Protein AF-A0A2E4EYN9-F1 (afdb_monomer_lite)

pLDDT: mean 85.07, std 16.44, range [39.62, 98.19]

Sequence (81 aa):
MTSNNEKPNADDLINVNNTVILTNLPEGQKVKLRDGSVAEVTANPRDGGWIFIKFIESPDDPSLVGTEDMAFAADVVGLVD

Foldseek 3Di:
DDDPPDQDDQVVQQDPVLFGQLLRDDFQWWFAFPQRWIWTFHAGPSPRFKTKTQTCGDPVDRVSHGPIDMDTSVGGRGTDD

Structure (mmCIF, N/CA/C/O backbone):
data_AF-A0A2E4EYN9-F1
#
_entry.id   AF-A0A2E4EYN9-F1
#
loop_
_atom_site.group_PDB
_atom_site.id
_atom_site.type_symbol
_atom_site.label_atom_id
_atom_site.label_alt_id
_atom_site.label_comp_id
_atom_site.label_asym_id
_atom_site.label_entity_id
_atom_site.label_seq_id
_atom_site.pdbx_PDB_ins_code
_atom_site.Cartn_x
_atom_site.Cartn_y
_atom_site.Cartn_z
_atom_site.occupancy
_atom_site.B_iso_or_equiv
_atom_site.auth_seq_id
_atom_site.auth_comp_id
_atom_site.auth_asym_id
_atom_site.auth_atom_id
_atom_site.pdbx_PDB_model_num
ATOM 1 N N . MET A 1 1 ? 4.651 18.182 -29.309 1.00 40.88 1 MET A N 1
ATOM 2 C CA . MET A 1 1 ? 5.214 17.073 -28.516 1.00 40.88 1 MET A CA 1
ATOM 3 C C . MET A 1 1 ? 4.352 16.956 -27.272 1.00 40.88 1 MET A C 1
ATOM 5 O O . MET A 1 1 ? 4.606 17.632 -26.288 1.00 40.88 1 MET A O 1
ATOM 9 N N . THR A 1 2 ? 3.229 16.254 -27.374 1.00 39.62 2 THR A N 1
ATOM 10 C CA . THR A 1 2 ? 2.323 16.013 -26.247 1.00 39.62 2 THR A CA 1
ATOM 11 C C . THR A 1 2 ? 2.876 14.828 -25.467 1.00 39.62 2 THR A C 1
ATOM 13 O O . THR A 1 2 ? 2.828 13.705 -25.959 1.00 39.62 2 THR A O 1
ATOM 16 N N . SER A 1 3 ? 3.464 15.080 -24.295 1.00 46.31 3 SER A N 1
ATOM 17 C CA . SER A 1 3 ? 3.730 14.013 -23.326 1.00 46.31 3 SER A CA 1
ATOM 18 C C . SER A 1 3 ? 2.388 13.478 -22.850 1.00 46.31 3 SER A C 1
ATOM 20 O O . SER A 1 3 ? 1.656 14.172 -22.144 1.00 46.31 3 SER A O 1
ATOM 22 N N . ASN A 1 4 ? 2.058 12.263 -23.273 1.00 50.44 4 ASN A N 1
ATOM 23 C CA . ASN A 1 4 ? 0.961 11.499 -22.710 1.00 50.44 4 ASN A CA 1
ATOM 24 C C . ASN A 1 4 ? 1.331 11.159 -21.261 1.00 50.44 4 ASN A C 1
ATOM 26 O O . ASN A 1 4 ? 2.233 10.364 -21.013 1.00 50.44 4 ASN A O 1
ATOM 30 N N . ASN A 1 5 ? 0.645 11.788 -20.307 1.00 55.47 5 ASN A N 1
ATOM 31 C CA . ASN A 1 5 ? 0.567 11.310 -18.929 1.00 55.47 5 ASN A CA 1
ATOM 32 C C . ASN A 1 5 ? -0.329 10.062 -18.910 1.00 55.47 5 ASN A C 1
ATOM 34 O O . ASN A 1 5 ? -1.476 10.119 -18.467 1.00 55.47 5 ASN A O 1
ATOM 38 N N . GLU A 1 6 ? 0.164 8.946 -19.442 1.00 60.34 6 GLU A N 1
ATOM 39 C CA . GLU A 1 6 ? -0.459 7.647 -19.204 1.00 60.34 6 GLU A CA 1
ATOM 40 C C . GLU A 1 6 ? -0.080 7.214 -17.789 1.00 60.34 6 GLU A C 1
ATOM 42 O O . GLU A 1 6 ? 1.075 6.910 -17.490 1.00 60.34 6 GLU A O 1
ATOM 47 N N . LYS A 1 7 ? -1.061 7.270 -16.882 1.00 56.28 7 LYS A N 1
ATOM 48 C CA . LYS A 1 7 ? -0.951 6.599 -15.587 1.00 56.28 7 LYS A CA 1
ATOM 49 C C . LYS A 1 7 ? -0.728 5.105 -15.872 1.00 56.28 7 LYS A C 1
ATOM 51 O O . LYS A 1 7 ? -1.437 4.583 -16.735 1.00 56.28 7 LYS A O 1
ATOM 56 N N . PRO A 1 8 ? 0.225 4.433 -15.203 1.00 57.31 8 PRO A N 1
ATOM 57 C CA . PRO A 1 8 ? 0.444 3.003 -15.396 1.00 57.31 8 PRO A CA 1
ATOM 58 C C . PRO A 1 8 ? -0.870 2.245 -15.195 1.00 57.31 8 PRO A C 1
ATOM 60 O O . PRO A 1 8 ? -1.599 2.540 -14.246 1.00 57.31 8 PRO A O 1
ATOM 63 N N . ASN A 1 9 ? -1.182 1.302 -16.085 1.00 66.31 9 ASN A N 1
ATOM 64 C CA . ASN A 1 9 ? -2.337 0.435 -15.895 1.00 66.31 9 ASN A CA 1
ATOM 65 C C . ASN A 1 9 ? -2.056 -0.505 -14.708 1.00 66.31 9 ASN A C 1
ATOM 67 O O . ASN A 1 9 ? -0.914 -0.919 -14.508 1.00 66.31 9 ASN A O 1
ATOM 71 N N . ALA A 1 10 ? -3.075 -0.842 -13.915 1.00 60.09 10 ALA A N 1
ATOM 72 C CA . ALA A 1 10 ? -2.923 -1.684 -12.725 1.00 60.09 10 ALA A CA 1
ATOM 73 C C . ALA A 1 10 ? -2.280 -3.047 -13.052 1.00 60.09 10 ALA A C 1
ATOM 75 O O . ALA A 1 10 ? -1.488 -3.563 -12.264 1.00 60.09 10 ALA A O 1
ATOM 76 N N . ASP A 1 11 ? -2.554 -3.574 -14.249 1.00 60.34 11 ASP A N 1
ATOM 77 C CA . ASP A 1 11 ? -1.989 -4.828 -14.754 1.00 60.34 11 ASP A CA 1
ATOM 78 C C . ASP A 1 11 ? -0.468 -4.759 -14.991 1.00 60.34 11 ASP A C 1
ATOM 80 O O . ASP A 1 11 ? 0.225 -5.758 -14.805 1.00 60.34 11 ASP A O 1
ATOM 84 N N . ASP A 1 12 ? 0.083 -3.585 -15.327 1.00 61.50 12 ASP A N 1
ATOM 85 C CA . ASP A 1 12 ? 1.535 -3.396 -15.512 1.00 61.50 12 ASP A CA 1
ATOM 86 C C . ASP A 1 12 ? 2.290 -3.387 -14.177 1.00 61.50 12 ASP A C 1
ATOM 88 O O . ASP A 1 12 ? 3.515 -3.529 -14.127 1.00 61.50 12 ASP A O 1
ATOM 92 N N . LEU A 1 13 ? 1.556 -3.193 -13.082 1.00 61.78 13 LEU A N 1
ATOM 93 C CA . LEU A 1 13 ? 2.091 -3.131 -11.734 1.00 61.78 13 LEU A CA 1
ATOM 94 C C . LEU A 1 13 ? 2.010 -4.481 -11.022 1.00 61.78 13 LEU A C 1
ATOM 96 O O . LEU A 1 13 ? 2.401 -4.539 -9.866 1.00 61.78 13 LEU A O 1
ATOM 100 N N . ILE A 1 14 ? 1.551 -5.563 -11.657 1.00 62.44 14 ILE A N 1
ATOM 101 C CA . ILE A 1 14 ? 1.455 -6.891 -11.035 1.00 62.44 14 ILE A CA 1
ATOM 102 C C . ILE A 1 14 ? 2.361 -7.870 -11.789 1.00 62.44 14 ILE A C 1
ATOM 104 O O . ILE A 1 14 ? 2.242 -8.057 -12.995 1.00 62.44 14 ILE A O 1
ATOM 108 N N . ASN A 1 15 ? 3.294 -8.520 -11.087 1.00 62.28 15 ASN A N 1
ATOM 109 C CA . ASN A 1 15 ? 4.133 -9.557 -11.694 1.00 62.28 15 ASN A CA 1
ATOM 110 C C . ASN A 1 15 ? 3.431 -10.934 -11.724 1.00 62.28 15 ASN A C 1
ATOM 112 O O . ASN A 1 15 ? 2.392 -11.143 -11.101 1.00 62.28 15 ASN A O 1
ATOM 116 N N . VAL A 1 16 ? 4.055 -11.915 -12.389 1.00 56.22 16 VAL A N 1
ATOM 117 C CA . VAL A 1 16 ? 3.558 -13.306 -12.524 1.00 56.22 16 VAL A CA 1
ATOM 118 C C . VAL A 1 16 ? 3.292 -14.046 -11.196 1.00 56.22 16 VAL A C 1
ATOM 120 O O . VAL A 1 16 ? 2.700 -15.120 -11.220 1.00 56.22 16 VAL A O 1
ATOM 123 N N . ASN A 1 17 ? 3.699 -13.482 -10.052 1.00 56.09 17 ASN A N 1
ATOM 124 C CA . ASN A 1 17 ? 3.489 -14.013 -8.701 1.00 56.09 17 ASN A CA 1
ATOM 125 C C . ASN A 1 17 ? 2.494 -13.176 -7.870 1.00 56.09 17 ASN A C 1
ATOM 127 O O . ASN A 1 17 ? 2.533 -13.239 -6.641 1.00 56.09 17 ASN A O 1
ATOM 131 N N . ASN A 1 18 ? 1.649 -12.351 -8.497 1.00 61.28 18 ASN A N 1
ATOM 132 C CA . ASN A 1 18 ? 0.751 -11.410 -7.814 1.00 61.28 18 ASN A CA 1
ATOM 133 C C . ASN A 1 18 ? 1.482 -10.402 -6.900 1.00 61.28 18 ASN A C 1
ATOM 135 O O . ASN A 1 18 ? 0.901 -9.885 -5.949 1.00 61.28 18 ASN A O 1
ATOM 139 N N . THR A 1 19 ? 2.763 -10.124 -7.152 1.00 63.84 19 THR A N 1
ATOM 140 C CA . THR A 1 19 ? 3.499 -9.097 -6.402 1.00 63.84 19 THR A CA 1
ATOM 141 C C . THR A 1 19 ? 3.315 -7.754 -7.085 1.00 63.84 19 THR A C 1
ATOM 143 O O . THR A 1 19 ? 3.547 -7.648 -8.293 1.00 63.84 19 THR A O 1
ATOM 146 N N . VAL A 1 20 ? 2.944 -6.733 -6.313 1.00 78.38 20 VAL A N 1
ATOM 147 C CA . VAL A 1 20 ? 2.855 -5.371 -6.834 1.00 78.38 20 VAL A CA 1
ATOM 148 C C . VAL A 1 20 ? 4.263 -4.796 -7.021 1.00 78.38 20 VAL A C 1
ATOM 150 O O . VAL A 1 20 ? 5.078 -4.781 -6.099 1.00 78.38 20 VAL A O 1
ATOM 153 N N . ILE A 1 21 ? 4.564 -4.317 -8.224 1.00 84.12 21 ILE A N 1
ATOM 154 C CA . ILE A 1 21 ? 5.806 -3.632 -8.569 1.00 84.12 21 ILE A CA 1
ATOM 155 C C . ILE A 1 21 ? 5.742 -2.224 -7.982 1.00 84.12 21 ILE A C 1
ATOM 157 O O . ILE A 1 21 ? 5.142 -1.313 -8.553 1.00 84.12 21 ILE A O 1
ATOM 161 N N . LEU A 1 22 ? 6.397 -2.034 -6.837 1.00 88.44 22 LEU A N 1
ATOM 162 C CA . LEU A 1 22 ? 6.356 -0.753 -6.135 1.00 88.44 22 LEU A CA 1
ATOM 163 C C . LEU A 1 22 ? 7.117 0.363 -6.860 1.00 88.44 22 LEU A C 1
ATOM 165 O O . LEU A 1 22 ? 6.779 1.523 -6.680 1.00 88.44 22 LEU A O 1
ATOM 169 N N . THR A 1 23 ? 8.107 0.061 -7.704 1.00 89.56 23 THR A N 1
ATOM 170 C CA . THR A 1 23 ? 9.004 1.066 -8.316 1.00 89.56 23 THR A CA 1
ATOM 171 C C . THR A 1 23 ? 8.274 2.200 -9.049 1.00 89.56 23 THR A C 1
ATOM 173 O O . THR A 1 23 ? 8.728 3.343 -9.006 1.00 89.56 23 THR A O 1
ATOM 176 N N . ASN A 1 24 ? 7.131 1.908 -9.678 1.00 87.25 24 ASN A N 1
ATOM 177 C CA . ASN A 1 24 ? 6.354 2.876 -10.463 1.00 87.25 24 ASN A CA 1
ATOM 178 C C . ASN A 1 24 ? 4.992 3.212 -9.841 1.00 87.25 24 ASN A C 1
ATOM 180 O O . ASN A 1 24 ? 4.131 3.779 -10.514 1.00 87.25 24 ASN A O 1
ATOM 184 N N . LEU A 1 25 ? 4.791 2.878 -8.567 1.00 90.81 25 LEU A N 1
ATOM 185 C CA . LEU A 1 25 ? 3.536 3.130 -7.875 1.00 90.81 25 LEU A CA 1
ATOM 186 C C . LEU A 1 25 ? 3.390 4.633 -7.560 1.00 90.81 25 LEU A C 1
ATOM 188 O O . LEU A 1 25 ? 4.265 5.191 -6.889 1.00 90.81 25 LEU A O 1
ATOM 192 N N . PRO A 1 26 ? 2.344 5.319 -8.051 1.00 92.94 26 PRO A N 1
ATOM 193 C CA . PRO A 1 26 ? 2.191 6.748 -7.819 1.00 92.94 26 PRO A CA 1
ATOM 194 C C . PRO A 1 26 ? 1.688 7.049 -6.402 1.00 92.94 26 PRO A C 1
ATOM 196 O O . PRO A 1 26 ? 0.940 6.271 -5.811 1.00 92.94 26 PRO A O 1
ATOM 199 N N . GLU A 1 27 ? 2.061 8.217 -5.880 1.00 95.25 27 GLU A N 1
ATOM 200 C CA . GLU A 1 27 ? 1.434 8.792 -4.685 1.00 95.25 27 GLU A CA 1
ATOM 201 C C . GLU A 1 27 ? -0.069 9.004 -4.931 1.00 95.25 27 GLU A C 1
ATOM 203 O O . GLU A 1 27 ? -0.492 9.338 -6.043 1.00 95.25 27 GLU A O 1
ATOM 208 N N . GLY A 1 28 ? -0.879 8.768 -3.903 1.00 95.50 28 GLY A N 1
ATOM 209 C CA . GLY A 1 28 ? -2.339 8.742 -3.979 1.00 95.50 28 GLY A CA 1
ATOM 210 C C . GLY A 1 28 ? -2.929 7.415 -4.471 1.00 95.50 28 GLY A C 1
ATOM 211 O O . GLY A 1 28 ? -4.145 7.240 -4.416 1.00 95.50 28 GLY A O 1
ATOM 212 N N . GLN A 1 29 ? -2.112 6.463 -4.943 1.00 96.12 29 GLN A N 1
ATOM 213 C CA . GLN A 1 29 ? -2.603 5.120 -5.262 1.00 96.12 29 GLN A CA 1
ATOM 214 C C . GLN A 1 29 ? -3.045 4.413 -3.983 1.00 96.12 29 GLN A C 1
ATOM 216 O O . GLN A 1 29 ? -2.326 4.415 -2.986 1.00 96.12 29 GLN A O 1
ATOM 221 N N . LYS A 1 30 ? -4.199 3.748 -4.020 1.00 96.75 30 LYS A N 1
ATOM 222 C CA . LYS A 1 30 ? -4.615 2.873 -2.927 1.00 96.75 30 LYS A CA 1
ATOM 223 C C . LYS A 1 30 ? -4.086 1.467 -3.146 1.00 96.75 30 LYS A C 1
ATOM 225 O O . LYS A 1 30 ? -4.149 0.923 -4.252 1.00 96.75 30 LYS A O 1
ATOM 230 N N . VAL A 1 31 ? -3.583 0.880 -2.075 1.00 95.31 31 VAL A N 1
ATOM 231 C CA . VAL A 1 31 ? -3.051 -0.474 -2.037 1.00 95.31 31 VAL A CA 1
ATOM 232 C C . VAL A 1 31 ? -3.803 -1.303 -1.016 1.00 95.31 31 VAL A C 1
ATOM 234 O O . VAL A 1 31 ? -4.243 -0.803 0.020 1.00 95.31 31 VAL A O 1
ATOM 237 N N . LYS A 1 32 ? -3.922 -2.593 -1.314 1.00 95.50 32 LYS A N 1
ATOM 238 C CA . LYS A 1 32 ? -4.391 -3.595 -0.370 1.00 95.50 32 LYS A CA 1
ATOM 239 C C . LYS A 1 32 ? -3.194 -4.294 0.254 1.00 95.50 32 LYS A C 1
ATOM 241 O O . LYS A 1 32 ? -2.304 -4.767 -0.460 1.00 95.50 32 LYS A O 1
ATOM 246 N N . LEU A 1 33 ? -3.206 -4.377 1.575 1.00 94.44 33 LEU A N 1
ATOM 247 C CA . LEU A 1 33 ? -2.199 -5.063 2.364 1.00 94.44 33 LEU A CA 1
ATOM 248 C C . LEU A 1 33 ? -2.628 -6.502 2.676 1.00 94.44 33 LEU A C 1
ATOM 250 O O . LEU A 1 33 ? -3.798 -6.881 2.563 1.00 94.44 33 LEU A O 1
ATOM 254 N N . ARG A 1 34 ? -1.649 -7.335 3.027 1.00 92.00 34 ARG A N 1
ATOM 255 C CA . ARG A 1 34 ? -1.819 -8.771 3.291 1.00 92.00 34 ARG A CA 1
ATOM 256 C C . ARG A 1 34 ? -2.719 -9.070 4.491 1.00 92.00 34 ARG A C 1
ATOM 258 O O . ARG A 1 34 ? -3.387 -10.101 4.487 1.00 92.00 34 ARG A O 1
ATOM 265 N N . ASP A 1 35 ? -2.733 -8.186 5.480 1.00 90.88 35 ASP A N 1
ATOM 266 C CA . ASP A 1 35 ? -3.616 -8.221 6.655 1.00 90.88 35 ASP A CA 1
ATOM 267 C C . ASP A 1 35 ? -5.075 -7.846 6.318 1.00 90.88 35 ASP A C 1
ATOM 269 O O . ASP A 1 35 ? -5.962 -7.968 7.154 1.00 90.88 35 ASP A O 1
ATOM 273 N N . GLY A 1 36 ? -5.351 -7.431 5.077 1.00 93.38 36 GLY A N 1
ATOM 274 C CA . GLY A 1 36 ? -6.671 -6.990 4.634 1.00 93.38 36 GLY A CA 1
ATOM 275 C C . GLY A 1 36 ? -6.900 -5.485 4.764 1.00 93.38 36 GLY A C 1
ATOM 276 O O . GLY A 1 36 ? -7.928 -5.011 4.278 1.00 93.38 36 GLY A O 1
ATOM 277 N N . SER A 1 37 ? -5.952 -4.743 5.338 1.00 96.38 37 SER A N 1
ATOM 278 C CA . SER A 1 37 ? -5.991 -3.287 5.428 1.00 96.38 37 SER A CA 1
ATOM 279 C C . SER A 1 37 ? -5.883 -2.636 4.045 1.00 96.38 37 SER A C 1
ATOM 281 O O . SER A 1 37 ? -5.309 -3.192 3.100 1.00 96.38 37 SER A O 1
ATOM 283 N N . VAL A 1 38 ? -6.430 -1.429 3.921 1.00 97.25 38 VAL A N 1
ATOM 284 C CA . VAL A 1 38 ? -6.315 -0.586 2.726 1.00 97.25 38 VAL A CA 1
ATOM 285 C C . VAL A 1 38 ? -5.618 0.701 3.116 1.00 97.25 38 VAL A C 1
ATOM 287 O O . VAL A 1 38 ? -5.993 1.351 4.093 1.00 97.25 38 VAL A O 1
ATOM 290 N N . ALA A 1 39 ? -4.620 1.091 2.333 1.00 97.44 39 ALA A N 1
ATOM 291 C CA . ALA A 1 39 ? -3.848 2.293 2.591 1.00 97.44 39 ALA A CA 1
ATOM 292 C C . ALA A 1 39 ? -3.569 3.073 1.304 1.00 97.44 39 ALA A C 1
ATOM 294 O O . ALA A 1 39 ? -3.542 2.509 0.213 1.00 97.44 39 ALA A O 1
ATOM 295 N N . GLU A 1 40 ? -3.378 4.379 1.430 1.00 97.56 40 GLU A N 1
ATOM 296 C CA . GLU A 1 40 ? -2.991 5.275 0.342 1.00 97.56 40 GLU A CA 1
ATOM 297 C C . GLU A 1 40 ? -1.484 5.494 0.360 1.00 97.56 40 GLU A C 1
ATOM 299 O O . GLU A 1 40 ? -0.925 5.751 1.422 1.00 97.56 40 GLU A O 1
ATOM 304 N N . VAL A 1 41 ? -0.822 5.435 -0.794 1.00 97.12 41 VAL A N 1
ATOM 305 C CA . VAL A 1 41 ? 0.606 5.752 -0.901 1.00 97.12 41 VAL A CA 1
ATOM 306 C C . VAL A 1 41 ? 0.825 7.246 -0.698 1.00 97.12 41 VAL A C 1
ATOM 308 O O . VAL A 1 41 ? 0.380 8.051 -1.513 1.00 97.12 41 VAL A O 1
ATOM 311 N N . THR A 1 42 ? 1.556 7.624 0.346 1.00 97.62 42 THR A N 1
ATOM 312 C CA . THR A 1 42 ? 1.902 9.027 0.624 1.00 97.62 42 THR A CA 1
ATOM 313 C C . THR A 1 42 ? 3.259 9.421 0.055 1.00 97.62 42 THR A C 1
ATOM 315 O O . THR A 1 42 ? 3.451 10.580 -0.297 1.00 97.62 42 THR A O 1
ATOM 318 N N . ALA A 1 43 ? 4.192 8.4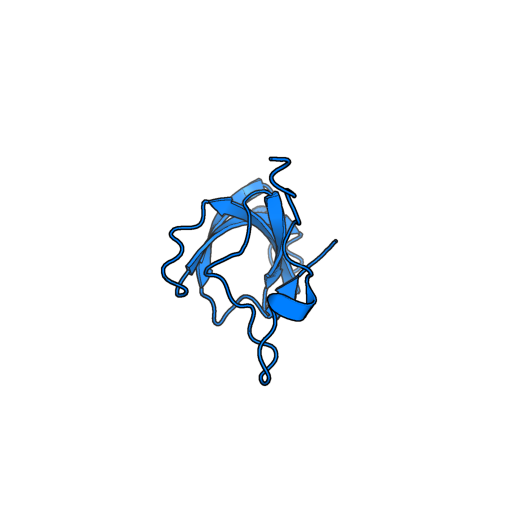71 -0.072 1.00 96.75 43 ALA A N 1
ATOM 319 C CA . ALA A 1 43 ? 5.481 8.675 -0.728 1.00 96.75 43 ALA A CA 1
ATOM 320 C C . ALA A 1 43 ? 6.094 7.347 -1.199 1.00 96.75 43 ALA A C 1
ATOM 322 O O . ALA A 1 43 ? 5.928 6.300 -0.570 1.00 96.75 43 ALA A O 1
ATOM 323 N N . ASN A 1 44 ? 6.853 7.399 -2.296 1.00 96.12 44 ASN A N 1
ATOM 324 C CA . ASN A 1 44 ? 7.506 6.227 -2.876 1.00 96.12 44 ASN A CA 1
ATOM 325 C C . ASN A 1 44 ? 8.996 6.491 -3.181 1.00 96.12 44 ASN A C 1
ATOM 327 O O . ASN A 1 44 ? 9.297 7.249 -4.109 1.00 96.12 44 ASN A O 1
ATOM 331 N N . PRO A 1 45 ? 9.934 5.837 -2.466 1.00 95.12 45 PRO A N 1
ATOM 332 C CA . PRO A 1 45 ? 11.374 5.910 -2.739 1.00 95.12 45 PRO A CA 1
ATOM 333 C C . PRO A 1 45 ? 11.796 5.340 -4.103 1.00 95.12 45 PRO A C 1
ATOM 335 O O . PRO A 1 45 ? 12.891 5.635 -4.579 1.00 95.12 45 PRO A O 1
ATOM 338 N N . ARG A 1 46 ? 10.940 4.525 -4.733 1.00 92.38 46 ARG A N 1
ATOM 339 C CA . ARG A 1 46 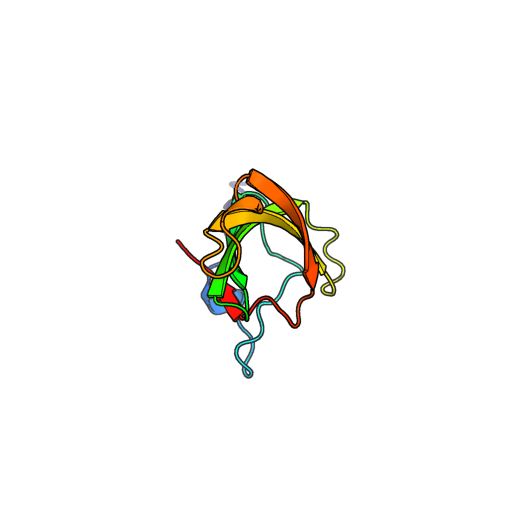? 11.169 3.830 -6.012 1.00 92.38 46 ARG A CA 1
ATOM 340 C C . ARG A 1 46 ? 12.339 2.844 -6.000 1.00 92.38 46 ARG A C 1
ATOM 342 O O . ARG A 1 46 ? 12.883 2.517 -7.051 1.00 92.38 46 ARG A O 1
ATOM 349 N N . ASP A 1 47 ? 12.700 2.329 -4.830 1.00 93.06 47 ASP A N 1
ATOM 350 C CA . ASP A 1 47 ? 13.708 1.271 -4.685 1.00 93.06 47 ASP A CA 1
ATOM 351 C C . ASP A 1 47 ? 13.131 -0.143 -4.902 1.00 93.06 47 ASP A C 1
ATOM 353 O O . ASP A 1 47 ? 13.881 -1.101 -5.084 1.00 93.06 47 ASP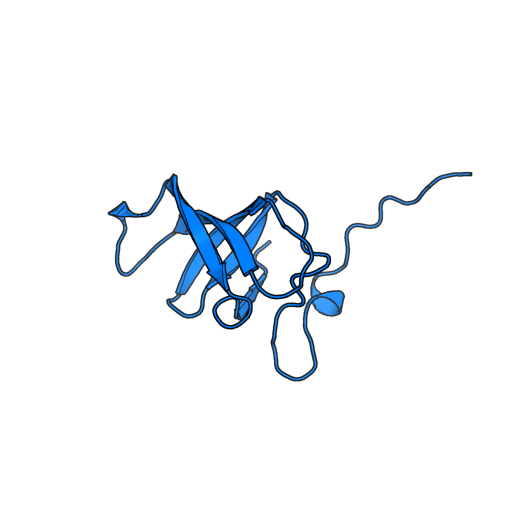 A O 1
ATOM 357 N N . GLY A 1 48 ? 11.797 -0.267 -4.933 1.00 90.38 48 GLY A N 1
ATOM 358 C CA . GLY A 1 48 ? 11.077 -1.531 -5.101 1.00 90.38 48 GLY A CA 1
ATOM 359 C C . GLY A 1 48 ? 10.927 -2.352 -3.816 1.00 90.38 48 GLY A C 1
ATOM 360 O O . GLY A 1 48 ? 10.338 -3.429 -3.865 1.00 90.38 48 GLY A O 1
ATOM 361 N N . GLY A 1 49 ? 11.440 -1.870 -2.681 1.00 93.12 49 GLY A N 1
ATOM 362 C CA . GLY A 1 49 ? 11.409 -2.567 -1.399 1.00 93.12 49 GLY A CA 1
ATOM 363 C C . GLY A 1 49 ? 10.251 -2.150 -0.498 1.00 93.12 49 GLY A C 1
ATOM 364 O O . GLY A 1 49 ? 9.651 -3.009 0.149 1.00 93.12 49 GLY A O 1
ATOM 365 N N . TRP A 1 50 ? 9.930 -0.857 -0.448 1.00 95.38 50 TRP A N 1
ATOM 366 C CA . TRP A 1 50 ? 8.943 -0.316 0.490 1.00 95.38 50 TRP A CA 1
ATOM 367 C C . TRP A 1 50 ? 8.361 1.025 0.021 1.00 95.38 50 TRP A C 1
ATOM 369 O O . TRP A 1 50 ? 8.899 1.678 -0.872 1.00 95.38 50 TRP A O 1
ATOM 379 N N . ILE A 1 51 ? 7.244 1.420 0.629 1.00 96.50 51 ILE A N 1
ATOM 380 C CA . ILE A 1 51 ? 6.529 2.681 0.391 1.00 96.50 51 ILE A CA 1
ATOM 381 C C . ILE A 1 51 ? 6.019 3.260 1.712 1.00 96.50 51 ILE A C 1
ATOM 383 O O . ILE A 1 51 ? 5.755 2.517 2.658 1.00 96.50 51 ILE A O 1
ATOM 387 N N . PHE A 1 52 ? 5.847 4.579 1.766 1.00 97.94 52 PHE A N 1
ATOM 388 C CA . PHE A 1 52 ? 5.092 5.223 2.836 1.00 97.94 52 PHE A CA 1
ATOM 389 C C . PHE A 1 52 ? 3.611 5.210 2.489 1.00 97.94 52 PHE A C 1
ATOM 391 O O . PHE A 1 52 ? 3.223 5.492 1.350 1.00 97.94 52 PHE A O 1
ATOM 398 N N . ILE A 1 53 ? 2.795 4.881 3.479 1.00 98.00 53 ILE A N 1
ATOM 399 C CA . ILE A 1 53 ? 1.358 4.742 3.334 1.00 98.00 53 ILE A CA 1
ATOM 400 C C . ILE A 1 53 ? 0.617 5.463 4.453 1.00 98.00 53 ILE A C 1
ATOM 402 O O . ILE A 1 53 ? 1.158 5.690 5.531 1.00 98.00 53 ILE A O 1
ATOM 406 N N . LYS A 1 54 ? -0.653 5.767 4.208 1.00 98.19 54 LYS A N 1
ATOM 407 C CA . LYS A 1 54 ? -1.615 6.204 5.214 1.00 98.19 54 LYS A CA 1
ATOM 408 C C . LYS A 1 54 ? -2.808 5.266 5.217 1.00 98.19 54 LYS A C 1
ATOM 410 O O . LYS A 1 54 ? -3.442 5.082 4.178 1.00 98.19 54 LYS A O 1
ATOM 415 N N . PHE A 1 55 ? -3.137 4.687 6.365 1.00 97.69 55 PHE A N 1
ATOM 416 C CA . PHE A 1 55 ? -4.252 3.745 6.456 1.00 97.69 55 PHE A CA 1
ATOM 417 C C . PHE A 1 55 ? -5.595 4.440 6.208 1.00 97.69 55 PHE A C 1
ATOM 419 O O . PHE A 1 55 ? -5.901 5.474 6.808 1.00 97.69 55 PHE A O 1
ATOM 426 N N . ILE A 1 56 ? -6.407 3.840 5.339 1.00 97.44 56 ILE A N 1
ATOM 427 C CA . ILE A 1 56 ? -7.797 4.224 5.060 1.00 97.44 56 ILE A CA 1
ATOM 428 C C . ILE A 1 56 ? -8.747 3.251 5.764 1.00 97.44 56 ILE A C 1
ATOM 430 O O . ILE A 1 56 ? -9.740 3.672 6.353 1.00 97.44 56 ILE A O 1
ATOM 434 N N . GLU A 1 57 ? -8.423 1.958 5.734 1.00 96.56 57 GLU A N 1
ATOM 435 C CA . GLU A 1 57 ? -9.178 0.895 6.394 1.00 96.56 57 GLU A CA 1
ATOM 436 C C . GLU A 1 57 ? -8.206 -0.061 7.086 1.00 96.56 57 GLU A C 1
ATOM 438 O O . GLU A 1 57 ? -7.190 -0.440 6.508 1.00 96.56 57 GLU A O 1
ATOM 443 N N . SER A 1 58 ? -8.534 -0.463 8.310 1.00 95.00 58 SER A N 1
ATOM 444 C CA . SER A 1 58 ? -7.806 -1.480 9.073 1.00 95.00 58 SER A CA 1
ATOM 445 C C . SER A 1 58 ? -8.830 -2.267 9.901 1.00 95.00 58 SER A C 1
ATOM 447 O O . SER A 1 58 ? -9.275 -1.781 10.945 1.00 95.00 58 SER A O 1
ATOM 449 N N . PRO A 1 59 ? -9.314 -3.424 9.404 1.00 92.00 59 PRO A N 1
ATOM 450 C CA . PRO A 1 59 ? -10.379 -4.189 10.057 1.00 92.00 59 PRO A CA 1
ATOM 451 C C . PRO A 1 59 ? -9.986 -4.721 11.438 1.00 92.00 59 PRO A C 1
ATOM 453 O O . PRO A 1 59 ? -10.812 -4.726 12.352 1.00 92.00 59 PRO A O 1
ATOM 456 N N . ASP A 1 60 ? -8.731 -5.146 11.579 1.00 90.69 60 ASP A N 1
ATOM 457 C CA . ASP A 1 60 ? -8.217 -5.762 12.803 1.00 90.69 60 ASP A CA 1
ATOM 458 C C . ASP A 1 60 ? -7.799 -4.714 13.846 1.00 90.69 60 ASP A C 1
ATOM 460 O O . ASP A 1 60 ? -7.895 -4.970 15.048 1.00 90.69 60 ASP A O 1
ATOM 464 N N . ASP A 1 61 ? -7.401 -3.515 13.401 1.00 92.12 61 ASP A N 1
ATOM 465 C CA . ASP A 1 61 ? -7.111 -2.378 14.277 1.00 92.12 61 ASP A CA 1
ATOM 466 C C . ASP A 1 61 ? -7.585 -1.039 13.676 1.00 92.1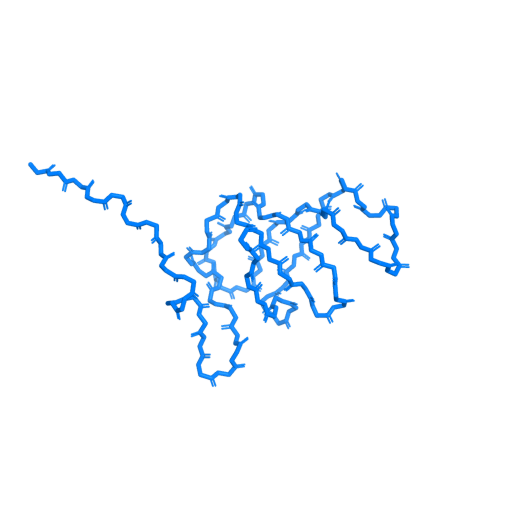2 61 ASP A C 1
ATOM 468 O O . ASP A 1 61 ? -6.808 -0.320 13.032 1.00 92.12 61 ASP A O 1
ATOM 472 N N . PRO A 1 62 ? -8.849 -0.644 13.923 1.00 94.31 62 PRO A N 1
ATOM 473 C CA . PRO A 1 62 ? -9.401 0.614 13.423 1.00 94.31 62 PRO A CA 1
ATOM 474 C C . PRO A 1 62 ? -8.683 1.877 13.917 1.00 94.31 62 PRO A C 1
ATOM 476 O O . PRO A 1 62 ? -8.907 2.949 13.354 1.00 94.31 62 PRO A O 1
ATOM 479 N N . SER A 1 63 ? -7.845 1.793 14.960 1.00 95.94 63 SER A N 1
ATOM 480 C CA . SER A 1 63 ? -7.114 2.956 15.483 1.00 95.94 63 SER A CA 1
ATOM 481 C C . SER A 1 63 ? -6.002 3.440 14.548 1.00 95.94 63 SER A C 1
ATOM 483 O O . SER A 1 63 ? -5.595 4.599 14.639 1.00 95.94 63 SER A O 1
ATOM 485 N N . LEU A 1 64 ? -5.564 2.586 13.617 1.00 95.06 64 LEU A N 1
ATOM 486 C CA . LEU A 1 64 ? -4.572 2.922 12.597 1.00 95.06 64 LEU A CA 1
ATOM 487 C C . LEU A 1 64 ? -5.135 3.840 11.508 1.00 95.06 64 LEU A C 1
ATOM 489 O O . LEU A 1 64 ? -4.378 4.514 10.817 1.00 95.06 64 LEU A O 1
ATOM 493 N N . VAL A 1 65 ? -6.458 3.905 11.330 1.00 97.25 65 VAL A N 1
ATOM 494 C CA . VAL A 1 65 ? -7.057 4.720 10.265 1.00 97.25 65 VAL A CA 1
ATOM 495 C C . VAL A 1 65 ? -6.651 6.188 10.423 1.00 97.25 65 VAL A C 1
ATOM 497 O O . VAL A 1 65 ? -6.926 6.837 11.431 1.00 97.25 65 VAL A O 1
ATOM 500 N N . GLY A 1 66 ? -6.009 6.729 9.388 1.00 96.12 66 GLY A N 1
ATOM 501 C CA . GLY A 1 66 ? -5.489 8.091 9.361 1.00 96.12 66 GLY A CA 1
ATOM 502 C C . GLY A 1 66 ? -4.043 8.252 9.838 1.00 96.12 66 GLY A C 1
ATOM 503 O O . GLY A 1 66 ? -3.510 9.354 9.683 1.00 96.12 66 GLY A O 1
ATOM 504 N N . THR A 1 67 ? -3.397 7.206 10.361 1.00 97.62 67 THR A N 1
ATOM 505 C CA . THR A 1 67 ? -1.964 7.222 10.688 1.00 97.62 67 THR A CA 1
ATOM 506 C C . THR A 1 67 ? -1.116 6.869 9.470 1.00 97.62 67 THR A C 1
ATOM 508 O O . THR A 1 67 ? -1.578 6.187 8.553 1.00 97.62 67 THR A O 1
ATOM 511 N N . GLU A 1 68 ? 0.129 7.345 9.465 1.00 96.62 68 GLU A N 1
ATOM 512 C CA . GLU A 1 68 ? 1.125 6.991 8.452 1.00 96.62 68 GLU A CA 1
ATOM 513 C C . GLU A 1 68 ? 2.024 5.859 8.946 1.00 96.62 68 GLU A C 1
ATOM 515 O O . GLU A 1 68 ? 2.358 5.805 10.131 1.00 96.62 68 GLU A O 1
ATOM 520 N N . ASP A 1 69 ? 2.416 4.976 8.033 1.00 96.62 69 ASP A N 1
ATOM 521 C CA . ASP A 1 69 ? 3.335 3.870 8.294 1.00 96.62 69 ASP A CA 1
ATOM 522 C C . ASP A 1 69 ? 4.107 3.485 7.018 1.00 96.62 69 ASP A C 1
ATOM 524 O O . ASP A 1 69 ? 3.924 4.071 5.947 1.00 96.62 69 ASP A O 1
ATOM 528 N N . MET A 1 70 ? 4.996 2.506 7.131 1.00 96.50 70 MET A N 1
ATOM 529 C CA . MET A 1 70 ? 5.777 1.945 6.042 1.00 96.50 70 MET A CA 1
ATOM 530 C C . MET A 1 70 ? 5.257 0.553 5.671 1.00 96.50 70 MET A C 1
ATOM 532 O O . MET A 1 70 ? 5.226 -0.347 6.505 1.00 96.50 70 MET A O 1
ATOM 536 N N . ALA A 1 71 ? 4.926 0.350 4.396 1.00 95.25 71 ALA A N 1
ATOM 537 C CA . ALA A 1 71 ? 4.555 -0.959 3.865 1.00 95.25 71 ALA A CA 1
ATOM 538 C C . ALA A 1 71 ? 5.675 -1.532 2.992 1.00 95.25 71 ALA A C 1
ATOM 540 O O . ALA A 1 71 ? 6.181 -0.863 2.086 1.00 95.25 71 ALA A O 1
ATOM 541 N N . PHE A 1 72 ? 6.042 -2.790 3.233 1.00 94.31 72 PHE A N 1
ATOM 542 C CA . PHE A 1 72 ? 7.006 -3.508 2.402 1.00 94.31 72 PHE A CA 1
ATOM 543 C C . PHE A 1 72 ? 6.335 -4.098 1.159 1.00 94.31 72 PHE A C 1
ATOM 545 O O . PHE A 1 72 ? 5.159 -4.458 1.173 1.00 94.31 72 PHE A O 1
ATOM 552 N N . ALA A 1 73 ? 7.108 -4.300 0.089 1.00 90.81 73 ALA A N 1
ATOM 553 C CA . ALA A 1 73 ? 6.637 -4.942 -1.142 1.00 90.81 73 ALA A CA 1
ATOM 554 C C . ALA A 1 73 ? 6.004 -6.322 -0.908 1.00 90.81 73 ALA A C 1
ATOM 556 O O . ALA A 1 73 ? 5.087 -6.711 -1.624 1.00 90.81 73 ALA A O 1
ATOM 557 N N . ALA A 1 74 ? 6.466 -7.054 0.110 1.00 90.06 74 ALA A N 1
ATOM 558 C CA . ALA A 1 74 ? 5.915 -8.356 0.477 1.00 90.06 74 ALA A CA 1
ATOM 559 C C . ALA A 1 74 ? 4.509 -8.275 1.103 1.00 90.06 74 ALA A C 1
ATOM 561 O O . ALA A 1 74 ? 3.771 -9.267 1.072 1.00 90.06 74 ALA A O 1
ATOM 562 N N . ASP A 1 75 ? 4.135 -7.120 1.652 1.00 92.44 75 ASP A N 1
ATOM 563 C CA . ASP A 1 75 ? 2.850 -6.899 2.315 1.00 92.44 75 ASP A CA 1
ATOM 564 C C . ASP A 1 75 ? 1.808 -6.320 1.362 1.00 92.44 75 ASP A C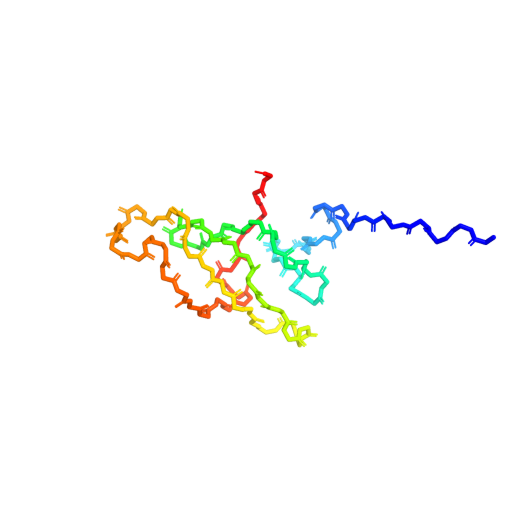 1
ATOM 566 O O . ASP A 1 75 ? 0.615 -6.506 1.586 1.00 92.44 75 ASP A O 1
ATOM 570 N N . VAL A 1 76 ? 2.235 -5.683 0.269 1.00 92.69 76 VAL A N 1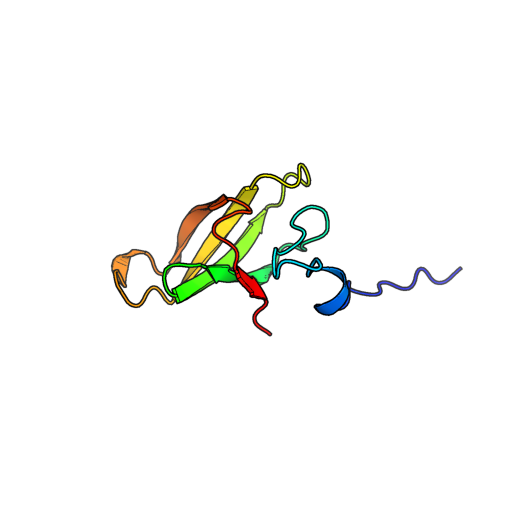
ATOM 571 C CA . VAL A 1 76 ? 1.334 -5.171 -0.766 1.00 92.69 76 VAL A CA 1
ATOM 572 C C . VAL A 1 76 ? 0.882 -6.312 -1.677 1.00 92.69 76 VAL A C 1
ATOM 574 O O . VAL A 1 76 ? 1.660 -6.865 -2.455 1.00 92.69 76 VAL A O 1
ATOM 577 N N . VAL A 1 77 ? -0.403 -6.658 -1.596 1.00 92.50 77 VAL A N 1
ATOM 578 C CA . VAL A 1 77 ? -0.992 -7.807 -2.310 1.00 92.50 77 VAL A CA 1
ATOM 579 C C . VAL A 1 77 ? -1.909 -7.408 -3.465 1.00 92.50 77 VAL A C 1
ATOM 581 O O . VAL A 1 77 ? -2.397 -8.277 -4.184 1.00 92.50 77 VAL A O 1
ATOM 584 N N . GLY A 1 78 ? -2.164 -6.113 -3.655 1.00 90.94 78 GLY A N 1
ATOM 585 C CA . GLY A 1 78 ? -2.964 -5.629 -4.774 1.00 90.94 78 GLY A CA 1
ATOM 586 C C . GLY A 1 78 ? -3.189 -4.123 -4.760 1.00 90.94 78 GLY A C 1
ATOM 587 O O . GLY A 1 78 ? -2.831 -3.429 -3.808 1.00 90.94 78 GLY A O 1
ATOM 588 N N . LEU A 1 79 ? -3.806 -3.639 -5.832 1.00 92.06 79 LEU A N 1
ATOM 589 C CA . LEU A 1 79 ? -4.236 -2.253 -5.990 1.00 92.06 79 LEU A CA 1
ATOM 590 C C . LEU A 1 79 ? -5.743 -2.141 -5.764 1.00 92.06 79 LEU A C 1
ATOM 592 O O . LEU A 1 79 ? -6.484 -3.103 -5.975 1.00 92.06 79 LEU A O 1
ATOM 596 N N . VAL A 1 80 ? -6.173 -0.967 -5.316 1.00 91.31 80 VAL A N 1
ATOM 597 C CA . VAL A 1 80 ? -7.582 -0.610 -5.142 1.00 91.31 80 VAL A CA 1
ATOM 598 C C . VAL A 1 80 ? -7.854 0.647 -5.967 1.00 91.31 80 VAL A C 1
ATOM 600 O O . VAL A 1 80 ? -7.041 1.574 -5.941 1.00 91.31 80 VAL A O 1
ATOM 603 N N . ASP A 1 81 ? -8.970 0.662 -6.694 1.00 78.62 81 ASP A N 1
ATOM 604 C CA . ASP A 1 81 ? -9.428 1.817 -7.482 1.00 78.62 81 ASP A CA 1
ATOM 605 C C . ASP A 1 81 ? -10.080 2.920 -6.618 1.00 78.62 81 ASP A C 1
ATOM 607 O O . ASP A 1 81 ? -10.684 2.618 -5.557 1.00 78.62 81 ASP A O 1
#

Radius of gyration: 12.9 Å; chains: 1; bounding box: 24×31×44 Å

Secondary structure (DSSP, 8-state):
------PPPGGGGB-TTS-B-GGGPPTT-EEEETTS-EEEEEE--SSSSEEEEEEEE-SS-GGGTT-EEEEETTTEEEEE-